Protein AF-A0A6H5J2C9-F1 (afdb_monomer_lite)

Radius of gyration: 57.17 Å; chains: 1; bounding box: 87×81×134 Å

Structure (mmCIF, N/CA/C/O backbone):
data_AF-A0A6H5J2C9-F1
#
_entry.id   AF-A0A6H5J2C9-F1
#
loop_
_atom_site.group_PDB
_atom_site.id
_atom_site.type_symbol
_atom_site.label_atom_id
_atom_site.label_alt_id
_atom_site.label_comp_id
_atom_site.label_asym_id
_atom_site.label_entity_id
_atom_site.label_seq_id
_atom_site.pdbx_PDB_ins_code
_atom_site.Cartn_x
_atom_site.Cartn_y
_atom_site.Cartn_z
_atom_site.occupancy
_atom_site.B_iso_or_equiv
_atom_site.auth_seq_id
_atom_site.auth_comp_id
_atom_site.auth_asym_id
_atom_site.auth_atom_id
_atom_site.pdbx_PDB_model_num
ATOM 1 N N . MET A 1 1 ? -50.525 -72.081 97.081 1.00 48.34 1 MET A N 1
ATOM 2 C CA . MET A 1 1 ? -50.537 -71.212 95.880 1.00 48.34 1 MET A CA 1
ATOM 3 C C . MET A 1 1 ? -51.778 -70.289 95.859 1.00 48.34 1 MET A C 1
ATOM 5 O O . MET A 1 1 ? -52.459 -70.203 94.852 1.00 48.34 1 MET A O 1
ATOM 9 N N . LYS A 1 2 ? -52.107 -69.609 96.976 1.00 49.25 2 LYS A N 1
ATOM 10 C CA . LYS A 1 2 ? -53.254 -68.668 97.084 1.00 49.25 2 LYS A CA 1
ATOM 11 C C . LYS A 1 2 ? -52.857 -67.251 97.543 1.00 49.25 2 LYS A C 1
ATOM 13 O O . LYS A 1 2 ? -53.680 -66.352 97.473 1.00 49.25 2 LYS A O 1
ATOM 18 N N . SER A 1 3 ? -51.602 -67.021 97.944 1.00 54.38 3 SER A N 1
ATOM 19 C CA . SER A 1 3 ? -51.112 -65.703 98.387 1.00 54.38 3 SER A CA 1
ATOM 20 C C . SER A 1 3 ? -50.499 -64.844 97.274 1.00 54.38 3 SER A C 1
ATOM 22 O O . SER A 1 3 ? -50.235 -63.673 97.499 1.00 54.38 3 SER A O 1
ATOM 24 N N . PHE A 1 4 ? -50.278 -65.395 96.074 1.00 49.81 4 PHE A N 1
ATOM 25 C CA . PHE A 1 4 ? -49.571 -64.693 94.991 1.00 49.81 4 PHE A CA 1
ATOM 26 C C . PHE A 1 4 ? -50.504 -63.921 94.036 1.00 49.81 4 PHE A C 1
ATOM 28 O O . PHE A 1 4 ? -50.063 -63.000 93.355 1.00 49.81 4 PHE A O 1
ATOM 35 N N . LEU A 1 5 ? -51.799 -64.271 93.985 1.00 52.69 5 LEU A N 1
ATOM 36 C CA . LEU A 1 5 ? -52.774 -63.623 93.093 1.00 52.69 5 LEU A CA 1
ATOM 37 C C . LEU A 1 5 ? -53.360 -62.322 93.675 1.00 52.69 5 LEU A C 1
ATOM 39 O O . LEU A 1 5 ? -53.604 -61.379 92.927 1.00 52.69 5 LEU A O 1
ATOM 43 N N . GLY A 1 6 ? -53.551 -62.241 94.998 1.00 56.44 6 GLY A N 1
ATOM 44 C CA . GLY A 1 6 ? -54.144 -61.064 95.651 1.00 56.44 6 GLY A CA 1
ATOM 45 C C . GLY A 1 6 ? -53.256 -59.815 95.599 1.00 56.44 6 GLY A C 1
ATOM 46 O O . GLY A 1 6 ? -53.750 -58.703 95.434 1.00 56.44 6 GLY A O 1
ATOM 47 N N . THR A 1 7 ? -51.934 -59.991 95.657 1.00 56.88 7 THR A N 1
ATOM 48 C CA . THR A 1 7 ? -50.966 -58.885 95.657 1.00 56.88 7 THR A CA 1
ATOM 49 C C . THR A 1 7 ? -50.866 -58.201 94.292 1.00 56.88 7 THR A C 1
ATOM 51 O O . THR A 1 7 ? -50.766 -56.978 94.233 1.00 56.88 7 THR A O 1
ATOM 54 N N . LYS A 1 8 ? -50.974 -58.957 93.186 1.00 58.62 8 LYS A N 1
ATOM 55 C CA . LYS A 1 8 ? -50.937 -58.389 91.825 1.00 58.62 8 LYS A CA 1
ATOM 56 C C . LYS A 1 8 ? -52.173 -57.550 91.492 1.00 58.62 8 LYS A C 1
ATOM 58 O O . LYS A 1 8 ? -52.040 -56.525 90.833 1.00 58.62 8 LYS A O 1
ATOM 63 N N . ILE A 1 9 ? -53.354 -57.950 91.967 1.00 63.69 9 ILE A N 1
ATOM 64 C CA . ILE A 1 9 ? -54.605 -57.211 91.722 1.00 63.69 9 ILE A CA 1
ATOM 65 C C . ILE A 1 9 ? -54.600 -55.875 92.477 1.00 63.69 9 ILE A C 1
ATOM 67 O O . ILE A 1 9 ? -54.973 -54.850 91.912 1.00 63.69 9 ILE A O 1
ATOM 71 N N . ASN A 1 10 ? -54.1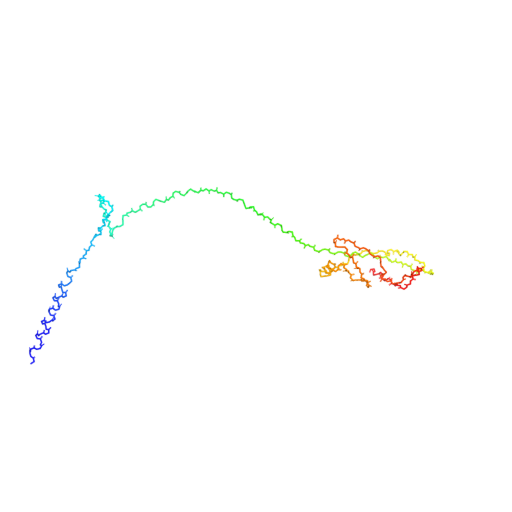00 -55.860 93.716 1.00 64.31 10 ASN A N 1
ATOM 72 C CA . ASN A 1 10 ? -54.022 -54.631 94.507 1.00 64.31 10 ASN A CA 1
ATOM 73 C C . ASN A 1 10 ? -53.000 -53.636 93.922 1.00 64.31 10 ASN A C 1
ATOM 75 O O . ASN A 1 10 ? -53.252 -52.435 93.867 1.00 64.31 10 ASN A O 1
ATOM 79 N N . GLN A 1 11 ? -51.883 -54.142 93.390 1.00 68.44 11 GLN A N 1
ATOM 80 C CA . GLN A 1 11 ? -50.863 -53.323 92.730 1.00 68.44 11 GLN A CA 1
ATOM 81 C C . GLN A 1 11 ? -51.367 -52.736 91.399 1.00 68.44 11 GLN A C 1
ATOM 83 O O . GLN A 1 11 ? -51.141 -51.562 91.115 1.00 68.44 11 GLN A O 1
ATOM 88 N N . MET A 1 12 ? -52.117 -53.515 90.612 1.00 69.38 12 MET A N 1
ATOM 89 C CA . MET A 1 12 ? -52.723 -53.036 89.365 1.00 69.38 12 MET A CA 1
ATOM 90 C C . MET A 1 12 ? -53.810 -51.981 89.625 1.00 69.38 12 MET A C 1
ATOM 92 O O . MET A 1 12 ? -53.900 -50.996 88.894 1.00 69.38 12 MET A O 1
ATOM 96 N N . MET A 1 13 ? -54.589 -52.138 90.701 1.00 73.88 13 MET A N 1
ATOM 97 C CA . MET A 1 13 ? -55.608 -51.164 91.093 1.00 73.88 13 MET A CA 1
ATOM 98 C C . MET A 1 13 ? -54.985 -49.854 91.596 1.00 73.88 13 MET A C 1
ATOM 100 O O . MET A 1 13 ? -55.461 -48.785 91.226 1.00 73.88 13 MET A O 1
ATOM 104 N N . GLN A 1 14 ? -53.874 -49.905 92.341 1.00 72.56 14 GLN A N 1
ATOM 105 C CA . GLN A 1 14 ? -53.133 -48.698 92.736 1.00 72.56 14 GLN A CA 1
ATOM 106 C C . GLN A 1 14 ? -52.559 -47.928 91.536 1.00 72.56 14 GLN A C 1
ATOM 108 O O . GLN A 1 14 ? -52.644 -46.701 91.511 1.00 72.56 14 GLN A O 1
ATOM 113 N N . PHE A 1 15 ? -52.042 -48.619 90.514 1.00 75.88 15 PHE A N 1
ATOM 114 C CA . PHE A 1 15 ? -51.585 -47.969 89.278 1.00 75.88 15 PHE A CA 1
ATOM 115 C C . PHE A 1 15 ? -52.733 -47.308 88.508 1.00 75.88 15 PHE A C 1
ATOM 117 O O . PHE A 1 15 ? -52.588 -46.179 88.044 1.00 75.88 15 PHE A O 1
ATOM 124 N N . LEU A 1 16 ? -53.889 -47.969 88.415 1.00 76.38 16 LEU A N 1
ATOM 125 C CA . LEU A 1 16 ? -55.081 -47.408 87.772 1.00 76.38 16 LEU A CA 1
ATOM 126 C C . LEU A 1 16 ? -55.587 -46.146 88.485 1.00 76.38 16 LEU A C 1
ATOM 128 O O . LEU A 1 16 ? -55.900 -45.160 87.820 1.00 76.38 16 LEU A O 1
ATOM 132 N N . TRP A 1 17 ? -55.595 -46.134 89.821 1.00 75.88 17 TRP A N 1
ATOM 133 C CA . TRP A 1 17 ? -55.934 -44.935 90.594 1.00 75.88 17 TRP A CA 1
ATOM 134 C C . TRP A 1 17 ? -54.914 -43.805 90.405 1.00 75.88 17 TRP A C 1
ATOM 136 O O . TRP A 1 17 ? -55.316 -42.653 90.256 1.00 75.88 17 TRP A O 1
ATOM 146 N N . ALA A 1 18 ? -53.615 -44.112 90.337 1.00 71.31 18 ALA A N 1
ATOM 147 C CA . ALA A 1 18 ? -52.576 -43.111 90.082 1.00 71.31 18 ALA A CA 1
ATOM 148 C C . ALA A 1 18 ? -52.679 -42.488 88.675 1.00 71.31 18 ALA A C 1
ATOM 150 O O . ALA A 1 18 ? -52.499 -41.280 88.516 1.00 71.31 18 ALA A O 1
ATOM 151 N N . VAL A 1 19 ? -53.019 -43.281 87.654 1.00 73.69 19 VAL A N 1
ATOM 152 C CA . VAL A 1 19 ? -53.229 -42.787 86.280 1.00 73.69 19 VAL A CA 1
ATOM 153 C C . VAL A 1 19 ? -54.502 -41.937 86.181 1.00 73.69 19 VAL A C 1
ATOM 155 O O . VAL A 1 19 ? -54.489 -40.875 85.560 1.00 73.69 19 VAL A O 1
ATOM 158 N N . LEU A 1 20 ? -55.587 -42.336 86.851 1.00 70.62 20 LEU A N 1
ATOM 159 C CA . LEU A 1 20 ? -56.821 -41.543 86.881 1.00 70.62 20 LEU A CA 1
ATOM 160 C C . LEU A 1 20 ? -56.631 -40.209 87.620 1.00 70.62 20 LEU A C 1
ATOM 162 O O . LEU A 1 20 ? -57.076 -39.176 87.122 1.00 70.62 20 LEU A O 1
ATOM 166 N N . LEU A 1 21 ? -55.900 -40.200 88.741 1.00 65.50 21 LEU A N 1
ATOM 167 C CA . LEU A 1 21 ? -55.608 -38.985 89.515 1.00 65.50 21 LEU A CA 1
ATOM 168 C C . LEU A 1 21 ? -54.638 -38.019 88.812 1.00 65.50 21 LEU A C 1
ATOM 170 O O . LEU A 1 21 ? -54.675 -36.826 89.096 1.00 65.50 21 LEU A O 1
ATOM 174 N N . THR A 1 22 ? -53.792 -38.497 87.894 1.00 61.44 22 THR A N 1
ATOM 175 C CA . THR A 1 22 ? -52.853 -37.638 87.141 1.00 61.44 22 THR A CA 1
ATOM 176 C C . THR A 1 22 ? -53.460 -37.046 85.867 1.00 61.44 22 THR A C 1
ATOM 178 O O . THR A 1 22 ? -53.003 -36.006 85.401 1.00 61.44 22 THR A O 1
ATOM 181 N N . SER A 1 23 ? -54.534 -37.639 85.334 1.00 60.66 23 SER A N 1
ATOM 182 C CA . SER A 1 23 ? -55.225 -37.135 84.135 1.00 60.66 23 SER A CA 1
ATOM 183 C C . SER A 1 23 ? -56.142 -35.923 84.371 1.00 60.66 23 SER A C 1
ATOM 185 O O . SER A 1 23 ? -56.513 -35.246 83.416 1.00 60.66 23 SER A O 1
ATOM 187 N N . SER A 1 24 ? -56.481 -35.601 85.625 1.00 56.62 24 SER A N 1
ATOM 188 C CA . SER A 1 24 ? -57.342 -34.457 85.975 1.00 56.62 24 SER A CA 1
ATOM 189 C C . SER A 1 24 ? -56.594 -33.125 86.133 1.00 56.62 24 SER A C 1
ATOM 191 O O . SER A 1 24 ? -57.215 -32.105 86.420 1.00 56.62 24 SER A O 1
ATOM 193 N N . TRP A 1 25 ? -55.277 -33.104 85.902 1.00 55.06 25 TRP A N 1
ATOM 194 C CA . TRP A 1 25 ? -54.420 -31.924 86.057 1.00 55.06 25 TRP A CA 1
ATOM 195 C C . TRP A 1 25 ? -53.855 -31.455 84.710 1.00 55.06 25 TRP A C 1
ATOM 197 O O . TRP A 1 25 ? -52.649 -31.292 84.552 1.00 55.06 25 TRP A O 1
ATOM 207 N N . THR A 1 26 ? -54.706 -31.225 83.709 1.00 62.03 26 THR A N 1
ATOM 208 C CA . THR A 1 26 ? -54.298 -30.433 82.537 1.00 62.03 26 THR A CA 1
ATOM 209 C C . THR A 1 26 ? -54.745 -28.994 82.744 1.00 62.03 26 THR A C 1
ATOM 211 O O . THR A 1 26 ? -55.919 -28.672 82.561 1.00 62.03 26 THR A O 1
ATOM 214 N N . ILE A 1 27 ? -53.820 -28.122 83.143 1.00 66.38 27 ILE A N 1
ATOM 215 C CA . ILE A 1 27 ? -54.076 -26.682 83.214 1.00 66.38 27 ILE A CA 1
ATOM 216 C C . ILE A 1 27 ? -54.157 -26.169 81.771 1.00 66.38 27 ILE A C 1
ATOM 218 O O . ILE A 1 27 ? -53.147 -26.117 81.070 1.00 66.38 27 ILE A O 1
ATOM 222 N N . ARG A 1 28 ? -55.361 -25.822 81.307 1.00 63.22 28 ARG A N 1
ATOM 223 C CA . ARG A 1 28 ? -55.550 -25.034 80.083 1.00 63.22 28 ARG A CA 1
ATOM 224 C C . ARG A 1 28 ? -55.441 -23.559 80.461 1.00 63.22 28 ARG A C 1
ATOM 226 O O . ARG A 1 28 ? -56.226 -23.083 81.273 1.00 63.22 28 ARG A O 1
ATOM 233 N N . SER A 1 29 ? -54.449 -22.860 79.916 1.00 59.62 29 SER A N 1
ATOM 234 C CA . SER A 1 29 ? -54.325 -21.405 80.054 1.00 59.62 29 SER A CA 1
ATOM 235 C C . SER A 1 29 ? -54.923 -20.747 78.815 1.00 59.62 29 SER A C 1
ATOM 237 O O . SER A 1 29 ? -54.421 -20.970 77.718 1.00 59.62 29 SER A O 1
ATOM 239 N N . GLU A 1 30 ? -55.988 -19.963 78.980 1.00 63.91 30 GLU A N 1
ATOM 240 C CA . GLU A 1 30 ? -56.727 -19.330 77.870 1.00 63.91 30 GLU A CA 1
ATOM 241 C C . GLU A 1 30 ? -56.373 -17.849 77.653 1.00 63.91 30 GLU A C 1
ATOM 243 O O . GLU A 1 30 ? -57.002 -17.171 76.849 1.00 63.91 30 GLU A O 1
ATOM 248 N N . ALA A 1 31 ? -55.342 -17.327 78.323 1.00 62.03 31 ALA A N 1
ATOM 249 C CA . ALA A 1 31 ? -54.872 -15.963 78.092 1.00 62.03 31 ALA A CA 1
ATOM 250 C C . ALA A 1 31 ? -53.382 -15.807 78.418 1.00 62.03 31 ALA A C 1
ATOM 252 O O . ALA A 1 31 ? -52.869 -16.434 79.348 1.00 62.03 31 ALA A O 1
ATOM 253 N N . LEU A 1 32 ? -52.699 -14.945 77.663 1.00 63.31 32 LEU A N 1
ATOM 254 C CA . LEU A 1 32 ? -51.344 -14.488 77.959 1.00 63.31 32 LEU A CA 1
ATOM 255 C C . LEU A 1 32 ? -51.416 -13.017 78.386 1.00 63.31 32 LEU A C 1
ATOM 257 O O . LEU A 1 32 ? -51.861 -12.168 77.617 1.00 63.31 32 LEU A O 1
ATOM 261 N N . TYR A 1 33 ? -50.986 -12.719 79.610 1.00 62.69 33 TYR A N 1
ATOM 262 C CA . TYR A 1 33 ? -50.933 -11.354 80.133 1.00 62.69 33 TYR A CA 1
ATOM 263 C C . TYR A 1 33 ? -49.510 -10.821 79.987 1.00 62.69 33 TYR A C 1
ATOM 265 O O . TYR A 1 33 ? -48.583 -11.354 80.598 1.00 62.69 33 TYR A O 1
ATOM 273 N N . ALA A 1 34 ? -49.328 -9.779 79.179 1.00 63.59 34 ALA A N 1
ATOM 274 C CA . ALA A 1 34 ? -48.060 -9.071 79.065 1.00 63.59 34 ALA A CA 1
ATOM 275 C C . ALA A 1 34 ? -48.168 -7.713 79.772 1.00 63.59 34 ALA A C 1
ATOM 277 O O . ALA A 1 34 ? -49.091 -6.944 79.509 1.00 63.59 34 ALA A O 1
ATOM 278 N N . TYR A 1 35 ? -47.220 -7.427 80.666 1.00 65.94 35 TYR A N 1
ATOM 279 C CA . TYR A 1 35 ? -47.093 -6.138 81.344 1.00 65.94 35 TYR A CA 1
ATOM 280 C C . TYR A 1 35 ? -45.873 -5.402 80.794 1.00 65.94 35 TYR A C 1
ATOM 282 O O . TYR A 1 35 ? -44.786 -5.972 80.707 1.00 65.94 35 TYR A O 1
ATOM 290 N N . GLU A 1 36 ? -46.038 -4.131 80.438 1.00 65.94 36 GLU A N 1
ATOM 291 C CA . GLU A 1 36 ? -44.923 -3.279 80.037 1.00 65.94 36 GLU A CA 1
ATOM 292 C C . GLU A 1 36 ? -44.244 -2.710 81.293 1.00 65.94 36 GLU A C 1
ATOM 294 O O . GLU A 1 36 ? -44.764 -1.813 81.952 1.00 65.94 36 GLU A O 1
ATOM 299 N N . CYS A 1 37 ? -43.078 -3.249 81.658 1.00 65.88 37 CYS A N 1
ATOM 300 C CA . CYS A 1 37 ? -42.359 -2.889 82.891 1.00 65.88 37 CYS A CA 1
ATOM 301 C C . CYS A 1 37 ? -41.62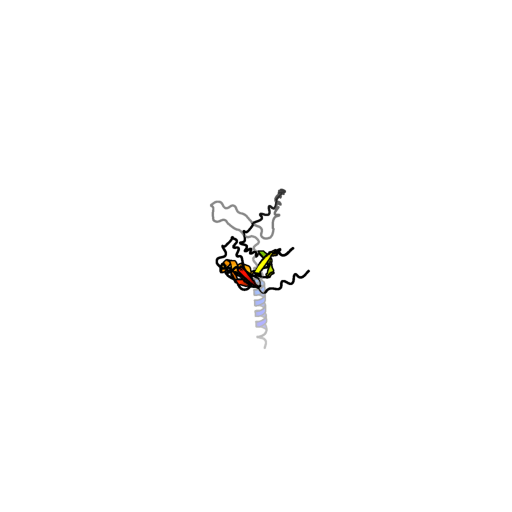2 -1.529 82.831 1.00 65.88 37 CYS A C 1
ATOM 303 O O . CYS A 1 37 ? -40.749 -1.272 83.658 1.00 65.88 37 CYS A O 1
ATOM 305 N N . GLY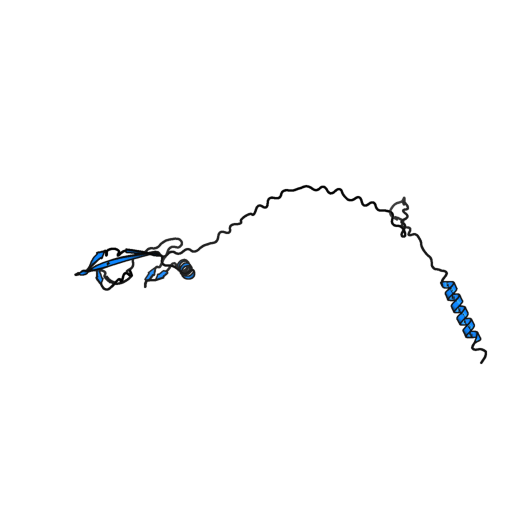 A 1 38 ? -41.915 -0.680 81.838 1.00 66.81 38 GLY A N 1
ATOM 306 C CA . GLY A 1 38 ? -41.132 0.521 81.519 1.00 66.81 38 GLY A CA 1
ATOM 307 C C . GLY A 1 38 ? -41.684 1.854 82.037 1.00 66.81 38 GLY A C 1
ATOM 308 O O . GLY A 1 38 ? -40.954 2.843 82.031 1.00 66.81 38 GLY A O 1
ATOM 309 N N . THR A 1 39 ? -42.942 1.925 82.481 1.00 67.88 39 THR A N 1
ATOM 310 C CA . THR A 1 39 ? -43.597 3.195 82.851 1.00 67.88 39 THR A CA 1
ATOM 311 C C . THR A 1 39 ? -44.510 3.035 84.075 1.00 67.88 39 THR A C 1
ATOM 313 O O . THR A 1 39 ? -45.037 1.959 84.344 1.00 67.88 39 THR A O 1
ATOM 316 N N . GLN A 1 40 ? -44.694 4.107 84.862 1.00 67.88 40 GLN A N 1
ATOM 317 C CA . GLN A 1 40 ? -45.475 4.075 86.118 1.00 67.88 40 GLN A CA 1
ATOM 318 C C . GLN A 1 40 ? -47.001 3.973 85.917 1.00 67.88 40 GLN A C 1
ATOM 320 O O . GLN A 1 40 ? -47.740 3.861 86.892 1.00 67.88 40 GLN A O 1
ATOM 325 N N . ILE A 1 41 ? -47.482 3.997 84.672 1.00 65.12 41 ILE A N 1
ATOM 326 C CA . ILE A 1 41 ? -48.894 3.819 84.327 1.00 65.12 41 ILE A CA 1
ATOM 327 C C . ILE A 1 41 ? -48.946 2.792 83.199 1.00 65.12 41 ILE A C 1
ATOM 329 O O . ILE A 1 41 ? -48.573 3.088 82.067 1.00 65.12 41 ILE A O 1
ATOM 333 N N . SER A 1 42 ? -49.378 1.576 83.521 1.00 61.44 42 SER A N 1
ATOM 334 C CA . SER A 1 42 ? -49.487 0.479 82.563 1.00 61.44 42 SER A CA 1
ATOM 335 C C . SER A 1 42 ? -50.891 0.452 81.954 1.00 61.44 42 SER A C 1
ATOM 337 O O . SER A 1 42 ? -51.877 0.197 82.643 1.00 61.44 42 SER A O 1
ATOM 339 N N . ASN A 1 43 ? -50.989 0.700 80.646 1.00 60.34 43 ASN A N 1
ATOM 340 C CA . ASN A 1 43 ? -52.203 0.414 79.884 1.00 60.34 43 ASN A CA 1
ATOM 341 C C . ASN A 1 43 ? -52.270 -1.097 79.635 1.00 60.34 43 ASN A C 1
ATOM 343 O O . ASN A 1 43 ? -51.475 -1.646 78.872 1.00 60.34 43 ASN A O 1
ATOM 347 N N . LEU A 1 44 ? -53.200 -1.781 80.303 1.00 64.50 44 LEU A N 1
ATOM 348 C CA . LEU A 1 44 ? -53.386 -3.220 80.139 1.00 64.50 44 LEU A CA 1
ATOM 349 C C . LEU A 1 44 ? -54.013 -3.509 78.770 1.00 64.50 44 LEU A C 1
ATOM 351 O O . LEU A 1 44 ? -55.158 -3.137 78.521 1.00 64.50 44 LEU A O 1
ATOM 355 N N . THR A 1 45 ? -53.276 -4.205 77.906 1.00 66.44 45 THR A N 1
ATOM 356 C CA . THR A 1 45 ? -53.791 -4.697 76.623 1.00 66.44 45 THR A CA 1
ATOM 357 C C . THR A 1 45 ? -53.903 -6.214 76.687 1.00 66.44 45 THR A C 1
ATOM 359 O O . THR A 1 45 ? -52.924 -6.899 76.978 1.00 66.44 45 THR A O 1
ATOM 362 N N . VAL A 1 46 ? -55.100 -6.743 76.433 1.00 68.94 46 VAL A N 1
ATOM 363 C CA . VAL A 1 46 ? -55.353 -8.188 76.372 1.00 68.94 46 VAL A CA 1
ATOM 364 C C . VAL A 1 46 ? -55.396 -8.595 74.906 1.00 68.94 46 VAL A C 1
ATOM 366 O O . VAL A 1 46 ? -56.165 -8.031 74.131 1.00 68.94 46 VAL A O 1
ATOM 369 N N . VAL A 1 47 ? -54.564 -9.562 74.524 1.00 68.94 47 VAL A N 1
ATOM 370 C CA . VAL A 1 47 ? -54.521 -10.099 73.160 1.00 68.94 47 VAL A CA 1
ATOM 371 C C . VAL A 1 47 ? -55.101 -11.508 73.181 1.00 68.94 47 VAL A C 1
ATOM 373 O O . VAL A 1 47 ? -54.616 -12.370 73.916 1.00 68.94 47 VAL A O 1
ATOM 376 N N . SER A 1 48 ? -56.144 -11.737 72.383 1.00 69.56 48 SER A N 1
ATOM 377 C CA . SER A 1 48 ? -56.682 -13.080 72.161 1.00 69.56 48 SER A CA 1
ATOM 378 C C . SER A 1 48 ? -55.722 -13.878 71.279 1.00 69.56 48 SER A C 1
ATOM 380 O O . SER A 1 48 ? -55.270 -13.388 70.247 1.00 69.56 48 SER A O 1
ATOM 382 N N . LEU A 1 49 ? -55.396 -15.108 71.685 1.00 69.94 49 LEU A N 1
ATOM 383 C CA . LEU A 1 49 ? -54.583 -16.039 70.889 1.00 69.94 49 LEU A CA 1
ATOM 384 C C . LEU A 1 49 ? -55.439 -16.998 70.049 1.00 69.94 49 LEU A C 1
ATOM 386 O O . LEU A 1 49 ? -54.902 -17.772 69.259 1.00 69.94 49 LEU A O 1
ATOM 390 N N . THR A 1 50 ? -56.758 -16.976 70.241 1.00 71.38 50 THR A N 1
ATOM 391 C CA . THR A 1 50 ? -57.713 -17.869 69.571 1.00 71.38 50 THR A CA 1
ATOM 392 C C . THR A 1 50 ? -58.478 -17.175 68.453 1.00 71.38 50 THR A C 1
ATOM 394 O O . THR A 1 50 ? -59.007 -17.845 67.571 1.00 71.38 50 THR A O 1
ATOM 397 N N . GLU A 1 51 ? -58.530 -15.845 68.478 1.00 69.81 51 GLU A N 1
ATOM 398 C CA . GLU A 1 51 ? -59.300 -15.035 67.542 1.00 69.81 51 GLU A CA 1
ATOM 399 C C . GLU A 1 51 ? -58.394 -13.990 66.892 1.00 69.81 51 GLU A C 1
ATOM 401 O O . GLU A 1 51 ? -57.667 -13.266 67.573 1.00 69.81 51 GLU A O 1
ATOM 406 N N . VAL A 1 52 ? -58.446 -13.902 65.563 1.00 75.06 52 VAL A N 1
ATOM 407 C CA . VAL A 1 52 ? -57.805 -12.834 64.792 1.00 75.06 52 VAL A CA 1
ATOM 408 C C . VAL A 1 52 ? -58.906 -11.858 64.396 1.00 75.06 52 VAL A C 1
ATOM 410 O O . VAL A 1 52 ? -59.832 -12.237 63.683 1.00 75.06 52 VAL A O 1
ATOM 413 N N . GLY A 1 53 ? -58.827 -10.617 64.881 1.00 72.12 53 GLY A N 1
ATOM 414 C CA . GLY A 1 53 ? -59.741 -9.556 64.454 1.00 72.12 53 GLY A CA 1
ATOM 415 C C . GLY A 1 53 ? -59.573 -9.247 62.963 1.00 72.12 53 GLY A C 1
ATOM 416 O O . GLY A 1 53 ? -58.482 -9.407 62.413 1.00 72.12 53 GLY A O 1
ATOM 417 N N . GLU A 1 54 ? -60.640 -8.803 62.300 1.00 75.88 54 GLU A N 1
ATOM 418 C CA . GLU A 1 54 ? -60.575 -8.420 60.888 1.00 75.88 54 GLU A CA 1
ATOM 419 C C . GLU A 1 54 ? -59.582 -7.265 60.696 1.00 75.88 54 GLU A C 1
ATOM 421 O O . GLU A 1 54 ? -59.716 -6.188 61.278 1.00 75.88 54 GLU A O 1
ATOM 426 N N . CYS A 1 55 ? -58.547 -7.502 59.889 1.00 73.75 55 CYS A N 1
ATOM 427 C CA . CYS A 1 55 ? -57.591 -6.477 59.501 1.00 73.75 55 CYS A CA 1
ATOM 428 C C . CYS A 1 55 ? -58.031 -5.896 58.155 1.00 73.75 55 CYS A C 1
ATOM 430 O O . CYS A 1 55 ? -57.829 -6.516 57.110 1.00 73.75 55 CYS A O 1
ATOM 432 N N . GLU A 1 56 ? -58.633 -4.706 58.164 1.00 76.19 56 GLU A N 1
ATOM 433 C CA . GLU A 1 56 ? -58.894 -3.953 56.935 1.00 76.19 56 GLU A CA 1
ATOM 434 C C . GLU A 1 56 ? -57.574 -3.403 56.373 1.00 76.19 56 GLU A C 1
ATOM 436 O O . GLU A 1 56 ? -57.173 -2.264 56.632 1.00 76.19 56 GLU A O 1
ATOM 441 N N . ILE A 1 57 ? -56.871 -4.221 55.590 1.00 77.06 57 ILE A N 1
ATOM 442 C CA . ILE A 1 57 ? -55.719 -3.763 54.813 1.00 77.06 57 ILE A CA 1
ATOM 443 C C . ILE A 1 57 ? -56.262 -2.938 53.645 1.00 77.06 57 ILE A C 1
ATOM 445 O O . ILE A 1 57 ? -56.690 -3.475 52.626 1.00 77.06 57 ILE A O 1
ATOM 449 N N . LYS A 1 58 ? -56.269 -1.612 53.801 1.00 81.06 58 LYS A N 1
ATOM 450 C CA . LYS A 1 58 ? -56.639 -0.695 52.718 1.00 81.06 58 LYS A CA 1
ATOM 451 C C . LYS A 1 58 ? -55.602 -0.804 51.605 1.00 81.06 58 LYS A C 1
ATOM 453 O O . LYS A 1 58 ? -54.432 -0.484 51.823 1.00 81.06 58 LYS A O 1
ATOM 458 N N . GLU A 1 59 ? -56.022 -1.247 50.423 1.00 79.81 59 GLU A N 1
ATOM 459 C CA . GLU A 1 59 ? -55.147 -1.243 49.253 1.00 79.81 59 GLU A CA 1
ATOM 460 C C . GLU A 1 59 ? -54.709 0.200 48.949 1.00 79.81 59 GLU A C 1
ATOM 462 O O . GLU A 1 59 ? -55.553 1.101 48.878 1.00 79.81 59 GLU A O 1
ATOM 467 N N . PRO A 1 60 ? -53.399 0.463 48.808 1.00 80.12 60 PRO A N 1
ATOM 468 C CA . PRO A 1 60 ? -52.920 1.803 48.522 1.00 80.12 60 PRO A CA 1
ATOM 469 C C . PRO A 1 60 ? -53.376 2.240 47.129 1.00 80.12 60 PRO A C 1
ATOM 471 O O . PRO A 1 60 ? -53.288 1.491 46.156 1.00 80.12 60 PRO A O 1
ATOM 474 N N . GLU A 1 61 ? -53.827 3.486 47.020 1.00 81.50 61 GLU A N 1
ATOM 475 C CA . GLU A 1 61 ? -54.282 4.062 45.759 1.00 81.50 61 GLU A CA 1
ATOM 476 C C . GLU A 1 61 ? -53.093 4.208 44.783 1.00 81.50 61 GLU A C 1
ATOM 478 O O . GLU A 1 61 ? -52.216 5.063 44.945 1.00 81.50 61 GLU A O 1
ATOM 483 N N . VAL A 1 62 ? -53.017 3.334 43.772 1.00 80.56 62 VAL A N 1
ATOM 484 C CA . VAL A 1 62 ? -51.894 3.304 42.823 1.00 80.56 62 VAL A CA 1
ATOM 485 C C . VAL A 1 62 ? -52.038 4.430 41.800 1.00 80.56 62 VAL A C 1
ATOM 487 O O . VAL A 1 62 ? -52.769 4.317 40.814 1.00 80.56 62 VAL A O 1
ATOM 490 N N . LYS A 1 63 ? -51.276 5.512 41.980 1.00 84.00 63 LYS A N 1
ATOM 491 C CA . LYS A 1 63 ? -51.149 6.570 40.969 1.00 84.00 63 LYS A CA 1
ATOM 492 C C . LYS A 1 63 ? -50.280 6.087 39.809 1.00 84.00 63 LYS A C 1
ATOM 494 O O . LYS A 1 63 ? -49.058 6.027 39.920 1.00 84.00 63 LYS A O 1
ATOM 499 N N . ARG A 1 64 ? -50.909 5.751 38.681 1.00 83.06 64 ARG A N 1
ATOM 500 C CA . ARG A 1 64 ? -50.205 5.443 37.429 1.00 83.06 64 ARG A CA 1
ATOM 501 C C . ARG A 1 64 ? -49.942 6.726 36.654 1.00 83.06 64 ARG A C 1
ATOM 503 O O . ARG A 1 64 ? -50.876 7.443 36.307 1.00 83.06 64 ARG A O 1
ATOM 510 N N . THR A 1 65 ? -48.683 6.979 36.333 1.00 86.12 65 THR A N 1
ATOM 511 C CA . THR A 1 65 ? -48.275 8.054 35.428 1.00 86.12 65 THR A CA 1
ATOM 512 C C . THR A 1 65 ? -47.632 7.444 34.190 1.00 86.12 65 THR A C 1
ATOM 514 O O . THR A 1 65 ? -46.784 6.558 34.280 1.00 86.12 65 THR A O 1
ATOM 517 N N . GLN A 1 66 ? -48.070 7.884 33.011 1.00 81.88 66 GLN A N 1
ATOM 518 C CA . GLN A 1 66 ? -47.421 7.513 31.759 1.00 81.88 66 GLN A CA 1
ATOM 519 C C . GLN A 1 66 ? -46.201 8.407 31.554 1.00 81.88 66 GLN A C 1
ATOM 521 O O . GLN A 1 66 ? -46.308 9.631 31.582 1.00 81.88 66 GLN A O 1
ATOM 526 N N . ILE A 1 67 ? -45.049 7.780 31.349 1.00 85.69 67 ILE A N 1
ATOM 527 C CA . ILE A 1 67 ? -43.785 8.446 31.048 1.00 85.69 67 ILE A CA 1
ATOM 528 C C . ILE A 1 67 ? -43.318 7.996 29.670 1.00 85.69 67 ILE A C 1
ATOM 530 O O . ILE A 1 67 ? -43.228 6.803 29.389 1.00 85.69 67 ILE A O 1
ATOM 534 N N . TYR A 1 68 ? -43.025 8.971 28.816 1.00 82.75 68 TYR A N 1
ATOM 535 C CA . TYR A 1 68 ? -42.472 8.746 27.489 1.00 82.75 68 TYR A CA 1
ATOM 536 C C . TYR A 1 68 ? -40.950 8.809 27.592 1.00 82.75 68 TYR A C 1
ATOM 538 O O . TYR A 1 68 ? -40.382 9.874 27.822 1.00 82.75 68 TYR A O 1
ATOM 546 N N . ALA A 1 69 ? -40.293 7.660 27.458 1.00 80.56 69 ALA A N 1
ATOM 547 C CA . ALA A 1 69 ? -38.841 7.574 27.400 1.00 80.56 69 ALA A CA 1
ATOM 548 C C . ALA A 1 69 ? -38.397 7.478 25.938 1.00 80.56 69 ALA A C 1
ATOM 550 O O . ALA A 1 69 ? -38.894 6.637 25.189 1.00 80.56 69 ALA A O 1
ATOM 551 N N . GLN A 1 70 ? -37.451 8.323 25.533 1.00 76.94 70 GLN A N 1
ATOM 552 C CA . GLN A 1 70 ? -36.818 8.236 24.222 1.00 76.94 70 GLN A CA 1
ATOM 553 C C . GLN A 1 70 ? -35.446 7.583 24.375 1.00 76.94 70 GLN A C 1
ATOM 555 O O . GLN A 1 70 ? -34.586 8.074 25.105 1.00 76.94 70 GLN A O 1
ATOM 560 N N . LEU A 1 71 ? -35.251 6.458 23.693 1.00 77.50 71 LEU A N 1
ATOM 561 C CA . LEU A 1 71 ? -33.987 5.733 23.693 1.00 77.50 71 LEU A CA 1
ATOM 562 C C . LEU A 1 71 ? -33.031 6.432 22.721 1.00 77.50 71 LEU A C 1
ATOM 564 O O . LEU A 1 71 ? -33.159 6.309 21.504 1.00 77.50 71 LEU A O 1
ATOM 568 N N . LEU A 1 72 ? -32.100 7.214 23.263 1.00 79.62 72 LEU A N 1
ATOM 569 C CA . LEU A 1 72 ? -31.024 7.822 22.489 1.00 79.62 72 LEU A CA 1
ATOM 570 C C . LEU A 1 72 ? -29.859 6.835 22.437 1.00 79.62 72 LEU A C 1
ATOM 572 O O . LEU A 1 72 ? -29.131 6.663 23.414 1.00 79.62 72 LEU A O 1
ATOM 576 N N . GLN A 1 73 ? -29.694 6.160 21.301 1.00 72.12 73 GLN A N 1
ATOM 577 C CA . GLN A 1 73 ? -28.524 5.322 21.076 1.00 72.12 73 GLN A CA 1
ATOM 578 C C . GLN A 1 73 ? -27.317 6.219 20.788 1.00 72.12 73 GLN A C 1
ATOM 580 O O . GLN A 1 73 ? -27.208 6.830 19.726 1.00 72.12 73 GLN A O 1
ATOM 585 N N . ILE A 1 74 ? -26.411 6.307 21.760 1.00 78.75 74 ILE A N 1
ATOM 586 C CA . ILE A 1 74 ? -25.147 7.025 21.617 1.00 78.75 74 ILE A CA 1
ATOM 587 C C . ILE A 1 74 ? -24.204 6.126 20.809 1.00 78.75 74 ILE A C 1
ATOM 589 O O . ILE A 1 74 ? -23.718 5.113 21.311 1.00 78.75 74 ILE A O 1
ATOM 593 N N . ASN A 1 75 ? -23.964 6.471 19.542 1.00 77.50 75 ASN A N 1
ATOM 594 C CA . ASN A 1 75 ? -22.959 5.788 18.732 1.00 77.50 75 ASN A CA 1
ATOM 595 C C . ASN A 1 75 ? -21.566 6.250 19.170 1.00 77.50 75 ASN A C 1
ATOM 597 O O . ASN A 1 75 ? -21.126 7.345 18.822 1.00 77.50 75 ASN A O 1
ATOM 601 N N . ASN A 1 76 ? -20.867 5.405 19.923 1.00 78.62 76 ASN A N 1
ATOM 602 C CA . ASN A 1 76 ? -19.452 5.604 20.210 1.00 78.62 76 ASN A CA 1
ATOM 603 C C . ASN A 1 76 ? -18.634 5.147 18.997 1.00 78.62 76 ASN A C 1
ATOM 605 O O . ASN A 1 76 ? -18.581 3.956 18.690 1.00 78.62 76 ASN A O 1
ATOM 609 N N . TYR A 1 77 ? -18.003 6.093 18.302 1.00 82.38 77 TYR A N 1
ATOM 610 C CA . TYR A 1 77 ? -17.068 5.793 17.221 1.00 82.38 77 TYR A CA 1
ATOM 611 C C . TYR A 1 77 ? -15.660 5.653 17.793 1.00 82.38 77 TYR A C 1
ATOM 613 O O . TYR A 1 77 ? -15.115 6.599 18.359 1.00 82.38 77 TYR A O 1
ATOM 621 N N . ASN A 1 78 ? -15.058 4.479 17.615 1.00 84.69 78 ASN A N 1
ATOM 622 C CA . ASN A 1 78 ? -13.644 4.276 17.904 1.00 84.69 78 ASN A CA 1
ATOM 623 C C . ASN A 1 78 ? -12.832 4.594 16.647 1.00 84.69 78 ASN A C 1
ATOM 625 O O . ASN A 1 78 ? -13.112 4.063 15.572 1.00 84.69 78 ASN A O 1
ATOM 629 N N . VAL A 1 79 ? -11.815 5.444 16.783 1.00 84.69 79 VAL A N 1
ATOM 630 C CA . VAL A 1 79 ? -10.850 5.682 15.707 1.00 84.69 79 VAL A CA 1
ATOM 631 C C . VAL A 1 79 ? -9.906 4.485 15.654 1.00 84.69 79 VAL A C 1
ATOM 633 O O . VAL A 1 79 ? -9.204 4.205 16.624 1.00 84.69 79 VAL A O 1
ATOM 636 N N . ILE A 1 80 ? -9.894 3.778 14.525 1.00 88.12 80 ILE A N 1
ATOM 637 C CA . ILE A 1 80 ? -8.948 2.692 14.263 1.00 88.12 80 ILE A CA 1
ATOM 638 C C . ILE A 1 80 ? -7.846 3.186 13.330 1.00 88.12 80 ILE A C 1
ATOM 640 O O . ILE A 1 80 ? -8.105 3.913 12.372 1.00 88.12 80 ILE A O 1
ATOM 644 N N . HIS A 1 81 ? -6.604 2.805 13.619 1.00 86.81 81 HIS A N 1
ATOM 645 C CA . HIS A 1 81 ? -5.493 3.078 12.717 1.00 86.81 81 HIS A CA 1
ATOM 646 C C . HIS A 1 81 ? -5.543 2.098 11.541 1.00 86.81 81 HIS A C 1
ATOM 648 O O . HIS A 1 81 ? -5.667 0.891 11.750 1.00 86.81 81 HIS A O 1
ATOM 654 N N . VAL A 1 82 ? -5.453 2.619 10.318 1.00 89.62 82 VAL A N 1
ATOM 655 C CA . VAL A 1 82 ? -5.505 1.831 9.082 1.00 89.62 82 VAL A CA 1
ATOM 656 C C . VAL A 1 82 ? -4.212 2.048 8.309 1.00 89.62 82 VAL A C 1
ATOM 658 O O . VAL A 1 82 ? -3.760 3.181 8.154 1.00 89.62 82 VAL A O 1
ATOM 661 N N . TYR A 1 83 ? -3.636 0.951 7.821 1.00 91.50 83 TYR A N 1
ATOM 662 C CA . TYR A 1 83 ? -2.513 0.971 6.892 1.00 91.50 83 TYR A CA 1
ATOM 663 C C . TYR A 1 83 ? -3.041 0.823 5.470 1.00 91.50 83 TYR A C 1
ATOM 665 O O . TYR A 1 83 ? -3.754 -0.134 5.169 1.00 91.50 83 TYR A O 1
ATOM 673 N N . GLU A 1 84 ? -2.674 1.758 4.602 1.00 91.88 84 GLU A N 1
ATOM 674 C CA . GLU A 1 84 ? -3.046 1.745 3.193 1.00 91.88 84 GLU A CA 1
ATOM 675 C C . GLU A 1 84 ? -1.790 1.933 2.344 1.00 91.88 84 GLU A C 1
ATOM 677 O O . GLU A 1 84 ? -1.090 2.941 2.451 1.00 91.88 84 GLU A O 1
ATOM 682 N N . CYS A 1 85 ? -1.508 0.957 1.483 1.00 93.88 85 CYS A N 1
ATOM 683 C CA . CYS A 1 85 ? -0.372 0.996 0.575 1.00 93.88 85 CYS A CA 1
ATOM 684 C C . CYS A 1 85 ? -0.853 0.837 -0.857 1.00 93.88 85 CYS A C 1
ATOM 686 O O . CYS A 1 85 ? -1.566 -0.109 -1.180 1.00 93.88 85 CYS A O 1
ATOM 688 N N . THR A 1 86 ? -0.391 1.723 -1.734 1.00 94.75 86 THR A N 1
ATOM 689 C CA . THR A 1 86 ? -0.700 1.664 -3.161 1.00 94.75 86 THR A CA 1
ATOM 690 C C . THR A 1 86 ? 0.585 1.710 -3.970 1.00 94.75 86 THR A C 1
ATOM 692 O O . THR A 1 86 ? 1.376 2.644 -3.846 1.00 94.75 86 THR A O 1
ATOM 695 N N . ILE A 1 87 ? 0.777 0.724 -4.849 1.00 94.06 87 ILE A N 1
ATOM 696 C CA . ILE A 1 87 ? 1.867 0.736 -5.827 1.00 94.06 87 ILE A CA 1
ATOM 697 C C . ILE A 1 87 ? 1.278 1.003 -7.200 1.00 94.06 87 ILE A C 1
ATOM 699 O O . ILE A 1 87 ? 0.601 0.158 -7.786 1.00 94.06 87 ILE A O 1
ATOM 703 N N . ARG A 1 88 ? 1.585 2.181 -7.739 1.00 94.94 88 ARG A N 1
ATOM 704 C CA . ARG A 1 88 ? 1.294 2.519 -9.127 1.00 94.94 88 ARG A CA 1
ATOM 705 C C . ARG A 1 88 ? 2.504 2.203 -9.992 1.00 94.94 88 ARG A C 1
ATOM 707 O O . ARG A 1 88 ? 3.606 2.676 -9.726 1.00 94.94 88 ARG A O 1
ATOM 714 N N . VAL A 1 89 ? 2.280 1.439 -11.051 1.00 92.69 89 VAL A N 1
ATOM 715 C CA . VAL A 1 89 ? 3.303 1.100 -12.034 1.00 92.69 89 VAL A CA 1
ATOM 716 C C . VAL A 1 89 ? 2.962 1.774 -13.348 1.00 92.69 89 VAL A C 1
ATOM 718 O O . VAL A 1 89 ? 1.956 1.447 -13.971 1.00 92.69 89 VAL A O 1
ATOM 721 N N . THR A 1 90 ? 3.827 2.690 -13.772 1.00 92.69 90 THR A N 1
ATOM 722 C CA . THR A 1 90 ? 3.768 3.326 -15.088 1.00 92.69 90 THR A CA 1
ATOM 723 C C . THR A 1 90 ? 4.896 2.756 -15.936 1.00 92.69 90 THR A C 1
ATOM 725 O O . THR A 1 90 ? 6.068 2.943 -15.613 1.00 92.69 90 THR A O 1
ATOM 728 N N . ARG A 1 91 ? 4.554 2.038 -17.005 1.00 89.94 91 ARG A N 1
ATOM 729 C CA . ARG A 1 91 ? 5.517 1.495 -17.968 1.00 89.94 91 ARG A CA 1
ATOM 730 C C . ARG A 1 91 ? 5.457 2.295 -19.253 1.00 89.94 91 ARG A C 1
ATOM 732 O O . ARG A 1 91 ? 4.370 2.605 -19.734 1.00 89.94 91 ARG A O 1
ATOM 739 N N . GLN A 1 92 ? 6.628 2.560 -19.813 1.00 89.19 92 GLN A N 1
ATOM 740 C CA . GLN A 1 92 ? 6.796 3.161 -21.125 1.00 89.19 92 GLN A CA 1
ATOM 741 C C . GLN A 1 92 ? 7.694 2.252 -21.964 1.00 89.19 92 GLN A C 1
ATOM 743 O O . GLN A 1 92 ? 8.768 1.842 -21.525 1.00 89.19 92 GLN A O 1
ATOM 748 N N . VAL A 1 93 ? 7.224 1.901 -23.154 1.00 87.31 93 VAL A N 1
ATOM 749 C CA . VAL A 1 93 ? 7.915 1.049 -24.117 1.00 87.31 93 VAL A CA 1
ATOM 750 C C . VAL A 1 93 ? 8.501 1.933 -25.205 1.00 87.31 93 VAL A C 1
ATOM 752 O O . VAL A 1 93 ? 7.806 2.747 -25.821 1.00 87.31 93 VAL A O 1
ATOM 755 N N . HIS A 1 94 ? 9.789 1.731 -25.455 1.00 86.81 94 HIS A N 1
ATOM 756 C CA . HIS A 1 94 ? 10.538 2.410 -26.499 1.00 86.81 94 HIS A CA 1
ATOM 757 C C . HIS A 1 94 ? 10.968 1.400 -27.561 1.00 86.81 94 HIS A C 1
ATOM 759 O O . HIS A 1 94 ? 11.367 0.279 -27.242 1.00 86.81 94 HIS A O 1
ATOM 765 N N . HIS A 1 95 ? 10.892 1.802 -28.825 1.00 85.94 95 HIS A N 1
ATOM 766 C CA . HIS A 1 95 ? 11.488 1.076 -29.933 1.00 85.94 95 HIS A CA 1
ATOM 767 C C . HIS A 1 95 ? 12.928 1.552 -30.110 1.00 85.94 95 HIS A C 1
ATOM 769 O O . HIS A 1 95 ? 13.174 2.751 -30.270 1.00 85.94 95 HIS A O 1
ATOM 775 N N . CYS A 1 96 ? 13.856 0.598 -30.081 1.00 86.88 96 CYS A N 1
ATOM 776 C CA . CYS A 1 96 ? 15.272 0.824 -30.320 1.00 86.88 96 CYS A CA 1
ATOM 777 C C . CYS A 1 96 ? 15.588 0.527 -31.792 1.00 86.88 96 CYS A C 1
ATOM 779 O O . CYS A 1 96 ? 15.561 -0.629 -32.214 1.00 86.88 96 CYS A O 1
ATOM 781 N N . GLY A 1 97 ? 15.819 1.574 -32.582 1.00 83.06 97 GLY A N 1
ATOM 782 C CA . GLY A 1 97 ? 16.136 1.482 -34.004 1.00 83.06 97 GLY A CA 1
ATOM 783 C C . GLY A 1 97 ? 17.611 1.195 -34.289 1.00 83.06 97 GLY A C 1
ATOM 784 O O . GLY A 1 97 ? 18.444 1.085 -33.388 1.00 83.06 97 GLY A O 1
ATOM 785 N N . MET A 1 98 ? 17.941 1.115 -35.580 1.00 80.50 98 MET A N 1
ATOM 786 C CA . MET A 1 98 ? 19.324 1.008 -36.051 1.00 80.50 98 MET A CA 1
ATOM 787 C C . MET A 1 98 ? 20.151 2.183 -35.500 1.00 80.50 98 MET A C 1
ATOM 789 O O . MET A 1 98 ? 19.687 3.319 -35.543 1.00 80.50 98 MET A O 1
ATOM 793 N N . HIS A 1 99 ? 21.345 1.908 -34.964 1.00 82.62 99 HIS A N 1
ATOM 794 C CA . HIS A 1 99 ? 22.208 2.873 -34.251 1.00 82.62 99 HIS A CA 1
ATOM 795 C C . HIS A 1 99 ? 21.691 3.365 -32.886 1.00 82.62 99 HIS A C 1
ATOM 797 O O . HIS A 1 99 ? 22.050 4.456 -32.452 1.00 82.62 99 HIS A O 1
ATOM 803 N N . SER A 1 100 ? 20.876 2.567 -32.188 1.00 79.88 100 SER A N 1
ATOM 804 C CA . SER A 1 100 ? 20.394 2.880 -30.831 1.00 79.88 100 SER A CA 1
ATOM 805 C C . SER A 1 100 ? 19.481 4.106 -30.739 1.00 79.88 100 SER A C 1
ATOM 807 O O . SER A 1 100 ? 19.330 4.711 -29.678 1.00 79.88 100 SER A O 1
ATOM 809 N N . HIS A 1 101 ? 18.828 4.478 -31.841 1.00 81.56 101 HIS A N 1
ATOM 810 C CA . HIS A 1 101 ? 17.824 5.534 -31.812 1.00 81.56 101 HIS A CA 1
ATOM 811 C C . HIS A 1 101 ? 16.571 5.063 -31.070 1.00 81.56 101 HIS A C 1
ATOM 813 O O . HIS A 1 101 ? 15.851 4.182 -31.541 1.00 81.56 101 HIS A O 1
ATOM 819 N N . GLN A 1 102 ? 16.285 5.678 -29.923 1.00 83.12 102 GLN A N 1
ATOM 820 C CA . GLN A 1 102 ? 15.046 5.443 -29.189 1.00 83.12 102 GLN A CA 1
ATOM 821 C C . GLN A 1 102 ? 13.884 6.249 -29.778 1.00 83.12 102 GLN A C 1
ATOM 823 O O . GLN A 1 102 ? 13.996 7.441 -30.057 1.00 83.12 102 GLN A O 1
ATOM 828 N N . SER A 1 103 ? 12.739 5.597 -29.927 1.00 86.12 103 SER A N 1
ATOM 829 C CA . SER A 1 103 ? 11.483 6.215 -30.356 1.00 86.12 103 SER A CA 1
ATOM 830 C C . SER A 1 103 ? 10.337 5.689 -29.501 1.00 86.12 103 SER A C 1
ATOM 832 O O . SER A 1 103 ? 10.367 4.549 -29.037 1.00 86.12 103 SER A O 1
ATOM 834 N N . VAL A 1 104 ? 9.340 6.528 -29.231 1.00 84.94 104 VAL A N 1
ATOM 835 C CA . VAL A 1 104 ? 8.170 6.115 -28.447 1.00 84.94 104 VAL A CA 1
ATOM 836 C C . VAL A 1 104 ? 7.286 5.224 -29.312 1.00 84.94 104 VAL A C 1
ATOM 838 O O . VAL A 1 104 ? 6.977 5.568 -30.453 1.00 84.94 104 VAL A O 1
ATOM 841 N N . VAL A 1 105 ? 6.873 4.078 -28.772 1.00 86.12 105 VAL A N 1
ATOM 842 C CA . VAL A 1 105 ? 5.944 3.178 -29.464 1.00 86.12 105 VAL A CA 1
ATOM 843 C C . VAL A 1 105 ? 4.519 3.707 -29.312 1.00 86.12 105 VAL A C 1
ATOM 845 O O . VAL A 1 105 ? 4.138 4.173 -28.236 1.00 86.12 105 VAL A O 1
ATOM 848 N N . LYS A 1 106 ? 3.715 3.625 -30.380 1.00 84.62 106 LYS A N 1
ATOM 849 C CA . LYS A 1 106 ? 2.275 3.907 -30.305 1.00 84.62 106 LYS A CA 1
ATOM 850 C C . LYS A 1 106 ? 1.636 2.980 -29.267 1.00 84.62 106 LYS A C 1
ATOM 852 O O . LYS A 1 106 ? 1.898 1.782 -29.286 1.00 84.62 106 LYS A O 1
ATOM 857 N N . ASP A 1 107 ? 0.848 3.543 -28.353 1.00 84.31 107 ASP A N 1
ATOM 858 C CA . ASP A 1 107 ? 0.257 2.815 -27.218 1.00 84.31 107 ASP A CA 1
ATOM 859 C C . ASP A 1 107 ? 1.308 2.114 -26.329 1.00 84.31 107 ASP A C 1
ATOM 861 O O . ASP A 1 107 ? 1.025 1.161 -25.607 1.00 84.31 107 ASP A O 1
ATOM 865 N N . GLY A 1 108 ? 2.551 2.611 -26.348 1.00 84.31 108 GLY A N 1
ATOM 866 C CA . GLY A 1 108 ? 3.663 2.088 -25.558 1.00 84.31 108 GLY A CA 1
ATOM 867 C C . GLY A 1 108 ? 3.606 2.462 -24.078 1.00 84.31 108 GLY A C 1
ATOM 868 O O . GLY A 1 108 ? 4.510 2.093 -23.336 1.00 84.31 108 GLY A O 1
ATOM 869 N N . MET A 1 109 ? 2.589 3.200 -23.630 1.00 90.25 109 MET A N 1
ATOM 870 C CA . MET A 1 109 ? 2.435 3.609 -22.237 1.00 90.25 109 MET A CA 1
ATOM 871 C C . MET A 1 109 ? 1.275 2.861 -21.581 1.00 90.25 109 MET A C 1
ATOM 873 O O . MET A 1 109 ? 0.148 2.907 -22.065 1.00 90.25 109 MET A O 1
ATOM 877 N N . ILE A 1 110 ? 1.538 2.218 -20.445 1.00 90.31 110 ILE A N 1
ATOM 878 C CA . ILE A 1 110 ? 0.516 1.557 -19.627 1.00 90.31 110 ILE A CA 1
ATOM 879 C C . ILE A 1 110 ? 0.710 1.924 -18.157 1.00 90.31 110 ILE A C 1
ATOM 881 O O . ILE A 1 110 ? 1.833 1.957 -17.654 1.00 90.31 110 ILE A O 1
ATOM 885 N N . SER A 1 111 ? -0.389 2.200 -17.459 1.00 93.31 111 SER A N 1
ATOM 886 C CA . SER A 1 111 ? -0.402 2.478 -16.022 1.00 93.31 111 SER A CA 1
ATOM 887 C C . SER A 1 111 ? -1.375 1.528 -15.344 1.00 93.31 111 SER A C 1
ATOM 889 O O . SER A 1 111 ? -2.527 1.441 -15.756 1.00 93.31 111 SER A O 1
ATOM 891 N N . TYR A 1 112 ? -0.935 0.852 -14.289 1.00 93.44 112 TYR A N 1
ATOM 892 C CA . TYR A 1 112 ? -1.788 -0.034 -13.500 1.00 93.44 112 TYR A CA 1
ATOM 893 C C . TYR A 1 112 ? -1.402 0.000 -12.022 1.00 93.44 112 TYR A C 1
ATOM 895 O O . TYR A 1 112 ? -0.285 0.379 -11.658 1.00 93.44 112 TYR A O 1
ATOM 903 N N . TYR A 1 113 ? -2.342 -0.391 -11.169 1.00 95.25 113 TYR A N 1
ATOM 904 C CA . TYR A 1 113 ? -2.095 -0.580 -9.747 1.00 95.25 113 TYR A CA 1
ATOM 905 C C . TYR A 1 113 ? -1.701 -2.029 -9.498 1.00 95.25 113 TYR A C 1
ATOM 907 O O . TYR A 1 113 ? -2.360 -2.949 -9.981 1.00 95.25 113 TYR A O 1
ATOM 915 N N . LYS A 1 114 ? -0.597 -2.233 -8.782 1.00 92.69 114 LYS A N 1
ATOM 916 C CA . LYS A 1 114 ? -0.238 -3.552 -8.272 1.00 92.69 114 LYS A CA 1
ATOM 917 C C . LYS A 1 114 ? -0.993 -3.761 -6.961 1.00 92.69 114 LYS A C 1
ATOM 919 O O . LYS A 1 114 ? -0.872 -2.947 -6.048 1.00 92.69 114 LYS A O 1
ATOM 924 N N . GLU A 1 115 ? -1.712 -4.871 -6.882 1.00 92.12 115 GLU A N 1
ATOM 925 C CA . GLU A 1 115 ? -2.325 -5.337 -5.644 1.00 92.12 115 GLU A CA 1
ATOM 926 C C . GLU A 1 115 ? -1.246 -5.783 -4.648 1.00 92.12 115 GLU A C 1
ATOM 928 O O . GLU A 1 115 ? -0.266 -6.439 -5.021 1.00 92.12 115 GLU A O 1
ATOM 933 N N . LEU A 1 116 ? -1.413 -5.374 -3.393 1.00 93.81 116 LEU A N 1
ATOM 934 C CA . LEU A 1 116 ? -0.549 -5.735 -2.278 1.00 93.81 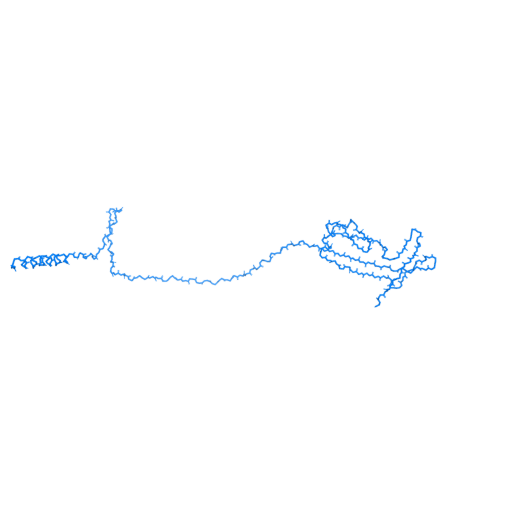116 LEU A CA 1
ATOM 935 C C . LEU A 1 116 ? -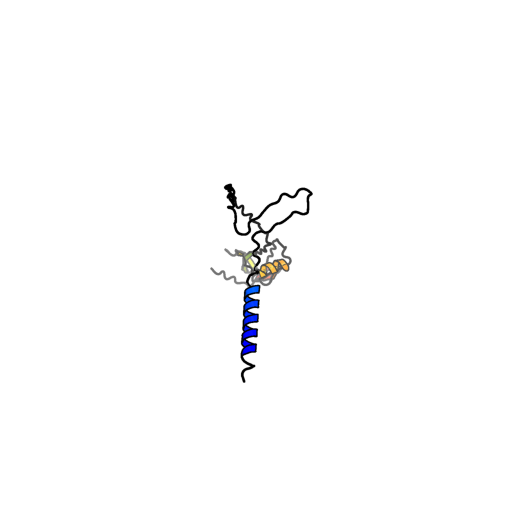1.356 -6.525 -1.260 1.00 93.81 116 LEU A C 1
ATOM 937 O O . LEU A 1 116 ? -2.474 -6.143 -0.913 1.00 93.81 116 LEU A O 1
ATOM 941 N N . SER A 1 117 ? -0.757 -7.586 -0.737 1.00 94.69 117 SER A N 1
ATOM 942 C CA . SER A 1 117 ? -1.274 -8.243 0.458 1.00 94.69 117 SER A CA 1
ATOM 943 C C . SER A 1 117 ? -1.135 -7.338 1.688 1.00 94.69 117 SER A C 1
ATOM 945 O O . SER A 1 117 ? -0.320 -6.409 1.729 1.00 94.69 117 SER A O 1
ATOM 947 N N . HIS A 1 118 ? -1.924 -7.639 2.721 1.00 93.75 118 HIS A N 1
ATOM 948 C CA . HIS A 1 118 ? -1.850 -6.945 4.005 1.00 93.75 118 HIS A CA 1
ATOM 949 C C . HIS A 1 118 ? -0.429 -6.979 4.594 1.00 93.75 118 HIS A C 1
ATOM 951 O O . HIS A 1 118 ? 0.101 -5.939 4.987 1.00 93.75 118 HIS A O 1
ATOM 957 N N . ASP A 1 119 ? 0.214 -8.149 4.570 1.00 95.19 119 ASP A N 1
ATOM 958 C CA . ASP A 1 119 ? 1.557 -8.346 5.121 1.00 95.19 119 ASP A CA 1
ATOM 959 C C . ASP A 1 119 ? 2.631 -7.596 4.325 1.00 95.19 119 ASP A C 1
ATOM 961 O O . ASP A 1 119 ? 3.549 -7.027 4.917 1.00 95.19 119 ASP A O 1
ATOM 965 N N . GLU A 1 120 ? 2.509 -7.529 2.993 1.00 94.81 120 GLU A N 1
ATOM 966 C CA . GLU A 1 120 ? 3.406 -6.707 2.173 1.00 94.81 120 GLU A CA 1
ATOM 967 C C . GLU A 1 120 ? 3.269 -5.224 2.533 1.00 94.81 120 GLU A C 1
ATOM 969 O O . GLU A 1 120 ? 4.280 -4.545 2.713 1.00 94.81 120 GLU A O 1
ATOM 974 N N . CYS A 1 121 ? 2.041 -4.714 2.675 1.00 95.06 121 CYS A N 1
ATOM 975 C CA . CYS A 1 121 ? 1.819 -3.318 3.052 1.00 95.06 121 CYS A CA 1
ATOM 976 C C . CYS A 1 121 ? 2.394 -3.002 4.439 1.00 95.06 121 CYS A C 1
ATOM 978 O O . CYS A 1 121 ? 3.133 -2.025 4.609 1.00 95.06 121 CYS A O 1
ATOM 980 N N . LEU A 1 122 ? 2.119 -3.860 5.421 1.00 95.19 122 LEU A N 1
ATOM 981 C CA . LEU A 1 122 ? 2.649 -3.706 6.772 1.00 95.19 122 LEU A CA 1
ATOM 982 C C . LEU A 1 122 ? 4.185 -3.774 6.776 1.00 95.19 122 LEU A C 1
ATOM 984 O O . LEU A 1 122 ? 4.854 -2.946 7.401 1.00 95.19 122 LEU A O 1
ATOM 988 N N . GLY A 1 123 ? 4.753 -4.697 5.996 1.00 95.06 123 GLY A N 1
ATOM 989 C CA . GLY A 1 123 ? 6.190 -4.825 5.777 1.00 95.06 123 GLY A CA 1
ATOM 990 C C . GLY A 1 123 ? 6.821 -3.554 5.205 1.00 95.06 123 GLY A C 1
ATOM 991 O O . GLY A 1 123 ? 7.874 -3.126 5.688 1.00 95.06 123 GLY A O 1
ATOM 992 N N . ILE A 1 124 ? 6.169 -2.895 4.242 1.00 95.19 124 ILE A N 1
ATOM 993 C CA . ILE A 1 124 ? 6.630 -1.613 3.681 1.00 95.19 124 ILE A CA 1
ATOM 994 C C . ILE A 1 124 ? 6.593 -0.510 4.745 1.00 95.19 124 ILE A C 1
ATOM 996 O O . ILE A 1 124 ? 7.568 0.229 4.889 1.00 95.19 124 ILE A O 1
ATOM 1000 N N . HIS A 1 125 ? 5.518 -0.411 5.532 1.00 93.94 125 HIS A N 1
ATOM 1001 C CA . HIS A 1 125 ? 5.415 0.578 6.615 1.00 93.94 125 HIS A CA 1
ATOM 1002 C C . HIS A 1 125 ? 6.506 0.407 7.683 1.00 93.94 125 HIS A C 1
ATOM 1004 O O . HIS A 1 125 ? 7.034 1.400 8.206 1.00 93.94 125 HIS A O 1
ATOM 1010 N N . HIS A 1 126 ? 6.851 -0.841 8.005 1.00 94.38 126 HIS A N 1
ATOM 1011 C CA . HIS A 1 126 ? 7.852 -1.170 9.018 1.00 94.38 126 HIS A CA 1
ATOM 1012 C C . HIS A 1 126 ? 9.278 -0.962 8.509 1.00 94.38 126 HIS A C 1
ATOM 1014 O O . HIS A 1 126 ? 10.066 -0.280 9.165 1.00 94.38 126 HIS A O 1
ATOM 1020 N N . THR A 1 127 ? 9.603 -1.521 7.342 1.00 96.00 127 THR A N 1
ATOM 1021 C CA . THR A 1 127 ? 10.971 -1.537 6.796 1.00 96.00 127 THR A CA 1
ATOM 1022 C C . THR A 1 127 ? 11.313 -0.312 5.952 1.00 96.00 127 THR A C 1
ATOM 1024 O O . THR A 1 127 ? 12.458 -0.192 5.526 1.00 96.00 127 THR A O 1
ATOM 1027 N N . THR A 1 128 ? 10.321 0.539 5.654 1.00 95.75 128 THR A N 1
ATOM 1028 C CA . THR A 1 128 ? 10.413 1.660 4.701 1.00 95.75 128 THR A CA 1
ATOM 1029 C C . THR A 1 128 ? 10.979 1.242 3.343 1.00 95.75 128 THR A C 1
ATOM 1031 O O . THR A 1 128 ? 11.610 2.034 2.638 1.00 95.75 128 THR A O 1
ATOM 1034 N N . SER A 1 129 ? 10.743 -0.013 2.950 1.00 94.56 129 SER A N 1
ATOM 1035 C CA . SER A 1 129 ? 11.274 -0.579 1.718 1.00 94.56 129 SER A CA 1
ATOM 1036 C C . SER A 1 129 ? 10.303 -1.532 1.031 1.00 94.56 129 SER A C 1
ATOM 1038 O O . SER A 1 129 ? 9.463 -2.157 1.673 1.00 94.56 129 SER A O 1
ATOM 1040 N N . TYR A 1 130 ? 10.429 -1.644 -0.287 1.00 94.06 130 TYR A N 1
ATOM 1041 C CA . TYR A 1 130 ? 9.662 -2.564 -1.118 1.00 94.06 130 TYR A CA 1
ATOM 1042 C C . TYR A 1 130 ? 10.585 -3.262 -2.116 1.00 94.06 130 TYR A C 1
ATOM 1044 O O . TYR A 1 130 ? 11.337 -2.604 -2.837 1.00 94.06 130 TYR A O 1
ATOM 1052 N N . THR A 1 131 ? 10.484 -4.588 -2.195 1.00 91.44 131 THR A N 1
ATOM 1053 C CA . THR A 1 131 ? 11.225 -5.404 -3.161 1.00 91.44 131 THR A CA 1
ATOM 1054 C C . THR A 1 131 ? 10.277 -5.900 -4.242 1.00 91.44 131 THR A C 1
ATOM 1056 O O . THR A 1 131 ? 9.291 -6.580 -3.966 1.00 91.44 131 THR A O 1
ATOM 1059 N N . GLY A 1 132 ? 10.577 -5.581 -5.494 1.00 86.94 132 GLY A N 1
ATOM 1060 C CA . GLY A 1 132 ? 9.786 -6.012 -6.640 1.00 86.94 132 GLY A CA 1
ATOM 1061 C C . GLY A 1 132 ? 10.433 -5.579 -7.945 1.00 86.94 132 GLY A C 1
ATOM 1062 O O . GLY A 1 132 ? 11.246 -4.663 -7.956 1.00 86.94 132 GLY A O 1
ATOM 1063 N N . TYR A 1 133 ? 10.089 -6.242 -9.051 1.00 84.69 133 TYR A N 1
ATOM 1064 C CA . TYR A 1 133 ? 10.662 -5.941 -10.373 1.00 84.69 133 TYR A CA 1
ATOM 1065 C C . TYR A 1 133 ? 12.203 -5.976 -10.395 1.00 84.69 133 TYR A C 1
ATOM 1067 O O . TYR A 1 133 ? 12.837 -5.131 -11.016 1.00 84.69 133 TYR A O 1
ATOM 1075 N N . ASN A 1 134 ? 12.803 -6.947 -9.693 1.00 83.12 134 ASN A N 1
ATOM 1076 C CA . ASN A 1 134 ? 14.258 -7.107 -9.543 1.00 83.12 134 ASN A CA 1
ATOM 1077 C C . ASN A 1 134 ? 14.980 -5.878 -8.961 1.00 83.12 134 ASN A C 1
ATOM 1079 O O . ASN A 1 134 ? 16.178 -5.702 -9.167 1.00 83.12 134 ASN A O 1
ATOM 1083 N N . THR A 1 135 ? 14.266 -5.036 -8.215 1.00 85.44 135 THR A N 1
ATOM 1084 C CA . THR A 1 135 ? 14.832 -3.876 -7.532 1.00 85.44 135 THR A CA 1
ATOM 1085 C C . THR A 1 135 ? 14.311 -3.766 -6.103 1.00 85.44 135 THR A C 1
ATOM 1087 O O . THR A 1 135 ? 13.314 -4.391 -5.728 1.00 85.44 135 THR A O 1
ATOM 1090 N N . ILE A 1 136 ? 15.006 -2.962 -5.302 1.00 90.81 136 ILE A N 1
ATOM 1091 C CA . ILE A 1 136 ? 14.626 -2.627 -3.934 1.00 90.81 136 ILE A CA 1
ATOM 1092 C C . ILE A 1 136 ? 14.451 -1.113 -3.867 1.00 90.81 136 ILE A C 1
ATOM 1094 O O . ILE A 1 136 ? 15.420 -0.357 -3.965 1.00 90.81 136 ILE A O 1
ATOM 1098 N N . LEU A 1 1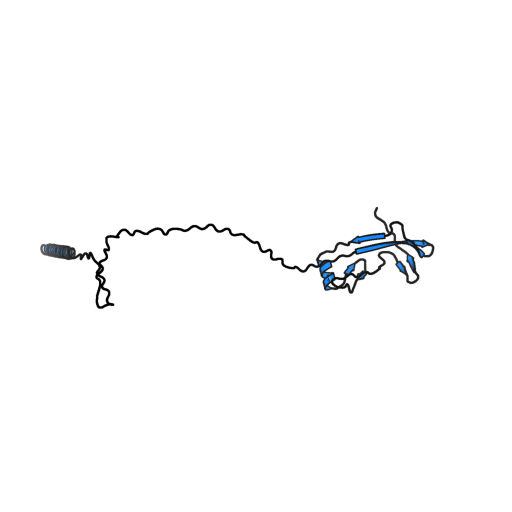37 ? 13.215 -0.664 -3.671 1.00 91.88 137 LEU A N 1
ATOM 1099 C CA . LEU A 1 137 ? 12.921 0.726 -3.347 1.00 91.88 137 LEU A CA 1
ATOM 1100 C C . LEU A 1 137 ? 13.110 0.889 -1.845 1.00 91.88 137 LEU A C 1
ATOM 1102 O O . LEU A 1 137 ? 12.303 0.388 -1.071 1.00 91.88 137 LEU A O 1
ATOM 1106 N N . LYS A 1 138 ? 14.180 1.567 -1.436 1.00 93.81 138 LYS A N 1
ATOM 1107 C CA . LYS A 1 138 ? 14.455 1.906 -0.031 1.00 93.81 138 LYS A CA 1
ATOM 1108 C C . LYS A 1 138 ? 13.954 3.306 0.303 1.00 93.81 138 LYS A C 1
ATOM 1110 O O . LYS A 1 138 ? 13.628 4.069 -0.607 1.00 93.81 138 LYS A O 1
ATOM 1115 N N . ASP A 1 139 ? 13.935 3.654 1.584 1.00 94.88 139 ASP A N 1
ATOM 1116 C CA . ASP A 1 139 ? 13.612 4.987 2.111 1.00 94.88 139 ASP A CA 1
ATOM 1117 C C . ASP A 1 139 ? 12.268 5.525 1.603 1.00 94.88 139 ASP A C 1
ATOM 1119 O O . ASP A 1 139 ? 12.162 6.665 1.140 1.00 94.88 139 ASP A O 1
ATOM 1123 N N . ILE A 1 140 ? 11.246 4.672 1.615 1.00 94.88 140 ILE A N 1
ATOM 1124 C CA . ILE A 1 140 ? 9.868 5.057 1.317 1.00 94.88 140 ILE A CA 1
ATOM 1125 C C . ILE A 1 140 ? 9.348 5.863 2.518 1.00 94.88 140 ILE A C 1
ATOM 1127 O O . ILE A 1 140 ? 9.334 5.343 3.638 1.00 94.88 140 ILE A O 1
ATOM 1131 N N . PRO A 1 141 ? 8.939 7.131 2.328 1.00 94.06 141 PRO A N 1
ATOM 1132 C CA . PRO A 1 141 ? 8.436 7.948 3.421 1.00 94.06 141 PRO A CA 1
ATOM 1133 C C . PRO A 1 141 ? 7.125 7.367 3.956 1.00 94.06 141 PRO A C 1
ATOM 1135 O O . PRO A 1 141 ? 6.226 7.016 3.190 1.00 94.06 141 PRO A O 1
ATOM 1138 N N . ARG A 1 142 ? 6.993 7.300 5.284 1.00 90.56 142 ARG A N 1
ATOM 1139 C CA . ARG A 1 142 ? 5.722 6.942 5.926 1.00 90.56 142 ARG A CA 1
ATOM 1140 C C . ARG A 1 142 ? 4.685 8.020 5.613 1.00 90.56 142 ARG A C 1
ATOM 1142 O O . ARG A 1 142 ? 4.995 9.203 5.723 1.00 90.56 142 ARG A O 1
ATOM 1149 N N . ASN A 1 143 ? 3.474 7.608 5.236 1.00 90.62 143 ASN A N 1
ATOM 1150 C CA . ASN A 1 143 ? 2.391 8.502 4.799 1.00 90.62 143 ASN A CA 1
ATOM 1151 C C . ASN A 1 143 ? 2.780 9.400 3.612 1.00 90.62 143 ASN A C 1
ATOM 1153 O O . ASN A 1 143 ? 2.268 10.507 3.461 1.00 90.62 143 ASN A O 1
ATOM 1157 N N . GLY A 1 144 ? 3.718 8.941 2.785 1.00 92.00 144 GLY A N 1
ATOM 1158 C CA . GLY A 1 144 ? 4.201 9.674 1.630 1.00 92.00 144 GLY A CA 1
ATOM 1159 C C . GLY A 1 144 ? 4.348 8.774 0.415 1.00 92.00 144 GLY A C 1
ATOM 1160 O O . GLY A 1 144 ? 4.129 7.567 0.458 1.00 92.00 144 GLY A O 1
ATOM 1161 N N . THR A 1 145 ? 4.732 9.386 -0.699 1.00 93.88 145 THR A N 1
ATOM 1162 C CA . THR A 1 145 ? 4.956 8.683 -1.962 1.00 93.88 145 THR A CA 1
ATOM 1163 C C . THR A 1 145 ? 6.409 8.835 -2.380 1.00 93.88 145 THR A C 1
ATOM 1165 O O . THR A 1 145 ? 6.971 9.927 -2.315 1.00 93.88 145 THR A O 1
ATOM 1168 N N . LYS A 1 146 ? 7.009 7.743 -2.856 1.00 93.75 146 LYS A N 1
ATOM 1169 C CA . LYS A 1 146 ? 8.316 7.746 -3.515 1.00 93.75 146 LYS A CA 1
ATOM 1170 C C . LYS A 1 146 ? 8.173 7.156 -4.909 1.00 93.75 146 LYS A C 1
ATOM 1172 O O . LYS A 1 146 ? 7.570 6.102 -5.073 1.00 93.75 146 LYS A O 1
ATOM 1177 N N . SER A 1 147 ? 8.736 7.842 -5.898 1.00 92.06 147 SER A N 1
ATOM 1178 C CA . SER A 1 147 ? 8.758 7.394 -7.292 1.00 92.06 147 SER A CA 1
ATOM 1179 C C . SER A 1 147 ? 10.198 7.202 -7.743 1.00 92.06 147 SER A C 1
ATOM 1181 O O . SER A 1 147 ? 11.051 8.036 -7.442 1.00 92.06 147 SER A O 1
ATOM 1183 N N . LEU A 1 148 ? 10.466 6.112 -8.460 1.00 89.38 148 LEU A N 1
ATOM 1184 C CA . LEU A 1 148 ? 11.786 5.808 -9.004 1.00 89.38 148 LEU A CA 1
ATOM 1185 C C . LEU A 1 148 ? 11.638 5.309 -10.451 1.00 89.38 148 LEU A C 1
ATOM 1187 O O . LEU A 1 148 ? 10.904 4.341 -10.669 1.00 89.38 148 LEU A O 1
ATOM 1191 N N . PRO A 1 149 ? 12.320 5.926 -11.433 1.00 87.50 149 PRO A N 1
ATOM 1192 C CA . PRO A 1 149 ? 12.414 5.358 -12.769 1.00 87.50 149 PRO A CA 1
ATOM 1193 C C . PRO A 1 149 ? 13.312 4.117 -12.740 1.00 87.50 149 PRO A C 1
ATOM 1195 O O . PRO A 1 149 ? 14.371 4.115 -12.114 1.00 87.50 149 PRO A O 1
ATOM 1198 N N . MET A 1 150 ? 12.894 3.054 -13.421 1.00 85.81 150 MET A N 1
ATOM 1199 C CA . MET A 1 150 ? 13.673 1.822 -13.533 1.00 85.81 150 MET A CA 1
ATOM 1200 C C . MET A 1 150 ? 13.432 1.146 -14.881 1.00 85.81 150 MET A C 1
ATOM 1202 O O . MET A 1 150 ? 12.345 1.250 -15.457 1.00 85.81 150 MET A O 1
ATOM 1206 N N . THR A 1 151 ? 14.429 0.406 -15.353 1.00 84.38 151 THR A N 1
ATOM 1207 C CA . THR A 1 151 ? 14.325 -0.396 -16.574 1.00 84.38 151 THR A CA 1
ATOM 1208 C C . THR A 1 151 ? 13.701 -1.750 -16.245 1.00 84.38 151 THR A C 1
ATOM 1210 O O . THR A 1 151 ? 14.312 -2.571 -15.568 1.00 84.38 151 THR A O 1
ATOM 1213 N N . PHE A 1 152 ? 12.474 -1.991 -16.718 1.00 83.06 152 PHE A N 1
ATOM 1214 C CA . PHE A 1 152 ? 11.759 -3.259 -16.493 1.00 83.06 152 PHE A CA 1
ATOM 1215 C C . PHE A 1 152 ? 12.303 -4.415 -17.338 1.00 83.06 152 PHE A C 1
ATOM 1217 O O . PHE A 1 152 ? 12.253 -5.568 -16.916 1.00 83.06 152 PHE A O 1
ATOM 1224 N N . ALA A 1 153 ? 12.755 -4.112 -18.554 1.00 83.81 153 ALA A N 1
ATOM 1225 C CA . ALA A 1 153 ? 13.292 -5.076 -19.498 1.00 83.81 153 ALA A CA 1
ATOM 1226 C C . ALA A 1 153 ? 14.240 -4.374 -20.472 1.00 83.81 153 ALA A C 1
ATOM 1228 O O . ALA A 1 153 ? 14.035 -3.209 -20.819 1.00 83.81 153 ALA A O 1
ATOM 1229 N N . GLY A 1 154 ? 15.244 -5.119 -20.923 1.00 85.00 154 GLY A N 1
ATOM 1230 C CA . GLY A 1 154 ? 16.313 -4.613 -21.770 1.00 85.00 154 GLY A CA 1
ATOM 1231 C C . GLY A 1 154 ? 17.347 -3.811 -21.021 1.00 85.00 154 GLY A C 1
ATOM 1232 O O . GLY A 1 154 ? 17.352 -3.741 -19.793 1.00 85.00 154 GLY A O 1
ATOM 1233 N N . THR A 1 155 ? 18.279 -3.268 -21.785 1.00 82.06 155 THR A N 1
ATOM 1234 C CA . THR A 1 155 ? 19.420 -2.535 -21.251 1.00 82.06 155 THR A CA 1
ATOM 1235 C C . THR A 1 155 ? 19.495 -1.181 -21.916 1.00 82.06 155 THR A C 1
ATOM 1237 O O . THR A 1 155 ? 19.376 -1.086 -23.139 1.00 82.06 155 THR A O 1
ATOM 1240 N N . LEU A 1 156 ? 19.722 -0.162 -21.099 1.00 80.50 156 LEU A N 1
ATOM 1241 C CA . LEU A 1 156 ? 20.131 1.162 -21.525 1.00 80.50 156 LEU A CA 1
ATOM 1242 C C . LEU A 1 156 ? 21.503 1.392 -20.896 1.00 80.50 156 LEU A C 1
ATOM 1244 O O . LEU A 1 156 ? 21.621 1.321 -19.670 1.00 80.50 156 LEU A O 1
ATOM 1248 N N . ASP A 1 157 ? 22.535 1.571 -21.710 1.00 79.50 157 ASP A N 1
ATOM 1249 C CA . ASP A 1 157 ? 23.873 1.846 -21.195 1.00 79.50 157 ASP A CA 1
ATOM 1250 C C . ASP A 1 157 ? 24.073 3.340 -20.884 1.00 79.50 157 ASP A C 1
ATOM 1252 O O . ASP A 1 157 ? 23.227 4.189 -21.178 1.00 79.50 157 ASP A O 1
ATOM 1256 N N . SER A 1 158 ? 25.210 3.674 -20.270 1.00 77.50 158 SER A N 1
ATOM 1257 C CA . SER A 1 158 ? 25.575 5.056 -19.933 1.00 77.50 158 SER A CA 1
ATOM 1258 C C . SER A 1 158 ? 25.833 5.944 -21.155 1.00 77.50 158 SER A C 1
ATOM 1260 O O . SER A 1 158 ? 25.884 7.165 -21.014 1.00 77.50 158 SER A O 1
ATOM 1262 N N . THR A 1 159 ? 25.988 5.354 -22.341 1.00 77.75 159 THR A N 1
ATOM 1263 C CA . THR A 1 159 ? 26.159 6.059 -23.618 1.00 77.75 159 THR A CA 1
ATOM 1264 C C . THR A 1 159 ? 24.831 6.274 -24.352 1.00 77.75 159 THR A C 1
ATOM 1266 O O . THR A 1 159 ? 24.801 6.927 -25.393 1.00 77.75 159 THR A O 1
ATOM 1269 N N . GLY A 1 160 ? 23.722 5.778 -23.792 1.00 71.81 160 GLY A N 1
ATOM 1270 C CA . GLY A 1 160 ? 22.389 5.845 -24.385 1.00 71.81 160 GLY A CA 1
ATOM 1271 C C . GLY A 1 160 ? 22.111 4.737 -25.400 1.00 71.81 160 GLY A C 1
ATOM 1272 O O . GLY A 1 160 ? 21.069 4.774 -26.056 1.00 71.81 160 GLY A O 1
ATOM 1273 N N . ALA A 1 161 ? 22.995 3.744 -25.534 1.00 81.19 161 ALA A N 1
ATOM 1274 C CA . ALA A 1 161 ? 22.726 2.584 -26.362 1.00 81.19 161 ALA A CA 1
ATOM 1275 C C . ALA A 1 161 ? 21.644 1.718 -25.710 1.00 81.19 161 ALA A C 1
ATOM 1277 O O . ALA A 1 161 ? 21.722 1.362 -24.532 1.00 81.19 161 ALA A O 1
ATOM 1278 N N . CYS A 1 162 ? 20.624 1.375 -26.492 1.00 83.88 162 CYS A N 1
ATOM 1279 C CA . CYS A 1 162 ? 19.551 0.485 -26.079 1.00 83.88 162 CYS A CA 1
ATOM 1280 C C . CYS A 1 162 ? 19.719 -0.890 -26.734 1.00 83.88 162 CYS A C 1
ATOM 1282 O O . CYS A 1 162 ? 20.128 -0.997 -27.888 1.00 83.88 162 CYS A O 1
ATOM 1284 N N . SER A 1 163 ? 19.405 -1.967 -26.012 1.00 79.50 163 SER A N 1
ATOM 1285 C CA . SER A 1 163 ? 19.335 -3.306 -26.608 1.00 79.50 163 SER A CA 1
ATOM 1286 C C . SER A 1 163 ? 18.437 -4.265 -25.817 1.00 79.50 163 SER A C 1
ATOM 1288 O O . SER A 1 163 ? 18.134 -4.046 -24.643 1.00 79.50 163 SER A O 1
ATOM 1290 N N . ASN A 1 164 ? 18.019 -5.342 -26.492 1.00 70.94 164 ASN A N 1
ATOM 1291 C CA . ASN A 1 164 ? 17.466 -6.566 -25.903 1.00 70.94 164 ASN A CA 1
ATOM 1292 C C . ASN A 1 164 ? 16.197 -6.441 -25.039 1.00 70.94 164 ASN A C 1
ATOM 1294 O O . ASN A 1 164 ? 16.233 -6.728 -23.852 1.00 70.94 164 ASN A O 1
ATOM 1298 N N . ALA A 1 165 ? 15.027 -6.182 -25.627 1.00 71.00 165 ALA A N 1
ATOM 1299 C CA . ALA A 1 165 ? 13.751 -6.587 -25.022 1.00 71.00 165 ALA A CA 1
ATOM 1300 C C . ALA A 1 165 ? 12.654 -6.710 -26.081 1.00 71.00 165 ALA A C 1
ATOM 1302 O O . ALA A 1 165 ? 12.481 -5.815 -26.903 1.00 71.00 165 ALA A O 1
ATOM 1303 N N . VAL A 1 166 ? 11.876 -7.793 -26.033 1.00 67.19 166 VAL A N 1
ATOM 1304 C CA . VAL A 1 166 ? 10.663 -7.942 -26.847 1.00 67.19 166 VAL A CA 1
ATOM 1305 C C . VAL A 1 166 ? 9.464 -7.820 -25.919 1.00 67.19 166 VAL A C 1
ATOM 1307 O O . VAL A 1 166 ? 9.195 -8.716 -25.119 1.00 67.19 166 VAL A O 1
ATOM 1310 N N . SER A 1 167 ? 8.739 -6.707 -26.014 1.00 64.81 167 SER A N 1
ATOM 1311 C CA . SER A 1 167 ? 7.457 -6.561 -25.327 1.00 64.81 167 SER A CA 1
ATOM 1312 C C . SER A 1 167 ? 6.373 -7.226 -26.171 1.00 64.81 167 SER A C 1
ATOM 1314 O O . SER A 1 167 ? 6.045 -6.745 -27.253 1.00 64.81 167 SER A O 1
ATOM 1316 N N . LYS A 1 168 ? 5.821 -8.347 -25.696 1.00 57.91 168 LYS A N 1
ATOM 1317 C CA . LYS A 1 168 ? 4.574 -8.888 -26.245 1.00 57.91 168 LYS A CA 1
ATOM 1318 C C . LYS A 1 168 ? 3.424 -8.197 -25.524 1.00 57.91 168 LYS A C 1
ATOM 1320 O O . LYS A 1 168 ? 3.076 -8.582 -24.409 1.00 57.91 168 LYS A O 1
ATOM 1325 N N . THR A 1 169 ? 2.850 -7.169 -26.134 1.00 54.00 169 THR A N 1
ATOM 1326 C CA . THR A 1 169 ? 1.551 -6.645 -25.709 1.00 54.00 169 THR A CA 1
ATOM 1327 C C . THR A 1 169 ? 0.531 -7.763 -25.909 1.00 54.00 169 THR A C 1
ATOM 1329 O O . THR A 1 169 ? 0.244 -8.146 -27.041 1.00 54.00 169 THR A O 1
ATOM 1332 N N . LYS A 1 170 ? 0.029 -8.353 -24.816 1.00 45.66 170 LYS A N 1
ATOM 1333 C CA . LYS A 1 170 ? -1.199 -9.148 -24.895 1.00 45.66 170 LYS A CA 1
ATOM 1334 C C . LYS A 1 170 ? -2.312 -8.173 -25.282 1.00 45.66 170 LYS A C 1
ATOM 1336 O O . LYS A 1 170 ? -2.610 -7.279 -24.492 1.00 45.66 170 LYS A O 1
ATOM 1341 N N . GLN A 1 171 ? -2.806 -8.305 -26.512 1.00 37.03 171 GLN A N 1
ATOM 1342 C CA . GLN A 1 171 ? -4.109 -7.778 -26.919 1.00 37.03 171 GLN A CA 1
ATOM 1343 C C . GLN A 1 171 ? -5.212 -8.526 -26.175 1.00 37.03 171 GLN A C 1
ATOM 1345 O O . GLN A 1 171 ? -5.016 -9.740 -25.919 1.00 37.03 171 GLN A O 1
#

Organism: NCBI:txid86971

Secondary structure (DSSP, 8-state):
--SHHHHHHHHHHHHHHHHHHHHT-------B----TTSSS-----B-SS-PPP---PPP----------------PPPPP-----EEEEEEEEEE-GGG-EEEEEEEEEEEEEP--HHHHHHHHHHS-EEETTEEE--PPTTS-------SSSEE-TT--EE--------

pLDDT: mean 78.64, std 12.96, range [37.03, 96.0]

Sequence (171 aa):
MKSFLGTKINQMMQFLWAVLLTSSWTIRSEALYAYECGTQISNLTVVSLTEVGECEIKEPEVKRTQIYAQLLQINNYNVIHVYECTIRVTRQVHHCGMHSHQSVVKDGMISYYKELSHDECLGIHHTTSYTGYNTILKDIPRNGTKSLPMTFAGTLDSTGACSNAVSKTKQ

Foldseek 3Di:
DPPPVVVVVVVVVVVVVVVVVVVVPDDDDQFDWDWDPPDPDTDTDTDGPVDDPDDPPPDDDDDDDDDDDDDDDDDDDDDDDDQDDKDKDWFFDWDQDDPRDTDGDDVRIDIDIDDDDPVQSVVCQVQVWHDDLNDIDHNNDHVDDDDDDDDSFWDQDPVRHTDDDDDDPDD